Protein AF-A0A5R2MW92-F1 (afdb_monomer_lite)

Secondary structure (DSSP, 8-state):
-HHHHHHHHHHHHHHHHHHH----PPPPHHHHT------S-SSHHHHHHHHHHHHHHHHHHHH--GGGGGSTHHHHHHHTGGGG-S------TTTT-

pLDDT: mean 88.63, std 8.55, range [60.12, 97.12]

Foldseek 3Di:
DVVVVVVVVVVVVVVVVVVPDDPPDDDDPVNQQWDFDDFPDDDPVSVLVGLLVRVLVNVCSVPVDNCVCVDPVSVVCSVVSVVPDPDDDDDDPPPPD

Sequence (97 aa):
MSGFYRLAASLISLIALCLMSCAAIAATTAELYQAQTIVTGTGEPNRQIGFKDCLDKVLVKVSGDQRLTQKPEMLALRGKAADFVQSFRYHDRLEGI

Structure (mmCIF, N/CA/C/O backbone):
data_AF-A0A5R2MW92-F1
#
_entry.id   AF-A0A5R2MW92-F1
#
loop_
_atom_site.group_PDB
_atom_site.id
_atom_site.type_symbol
_atom_site.label_atom_id
_atom_site.label_alt_id
_atom_site.label_comp_id
_atom_site.label_asym_id
_atom_site.label_entity_id
_atom_site.label_seq_id
_atom_site.pdbx_PDB_ins_code
_atom_site.Cartn_x
_atom_site.Cartn_y
_atom_site.Cartn_z
_atom_site.occupancy
_atom_site.B_iso_or_equiv
_atom_site.auth_seq_id
_atom_site.auth_comp_id
_atom_site.auth_asym_id
_atom_site.auth_atom_id
_atom_site.pdbx_PDB_model_num
ATOM 1 N N . MET A 1 1 ? 42.606 3.867 -46.294 1.00 60.12 1 MET A N 1
ATOM 2 C CA . MET A 1 1 ? 42.795 4.257 -44.874 1.00 60.12 1 MET A CA 1
ATOM 3 C C . MET A 1 1 ? 41.520 4.818 -44.230 1.00 60.12 1 MET A C 1
ATOM 5 O O . MET A 1 1 ? 41.280 4.514 -43.075 1.00 60.12 1 MET A O 1
ATOM 9 N N . SER A 1 2 ? 40.650 5.541 -44.948 1.00 65.12 2 SER A N 1
ATOM 10 C CA . SER A 1 2 ? 39.395 6.130 -44.424 1.00 65.12 2 SER A CA 1
ATOM 11 C C . SER A 1 2 ? 38.354 5.140 -43.860 1.00 65.12 2 SER A C 1
ATOM 13 O O . SER A 1 2 ? 37.639 5.489 -42.926 1.00 65.12 2 SER A O 1
ATOM 15 N N . GLY A 1 3 ? 38.265 3.911 -44.384 1.00 71.81 3 GLY A N 1
ATOM 16 C CA . GLY A 1 3 ? 37.312 2.893 -43.904 1.00 71.81 3 GLY A CA 1
ATOM 17 C C . GLY A 1 3 ? 37.615 2.373 -42.494 1.00 71.81 3 GLY A C 1
ATOM 18 O O . GLY A 1 3 ? 36.707 2.251 -41.678 1.00 71.81 3 GLY A O 1
ATOM 19 N N . PHE A 1 4 ? 38.895 2.161 -42.174 1.00 77.88 4 PHE A N 1
ATOM 20 C CA . PHE A 1 4 ? 39.325 1.707 -40.847 1.00 77.88 4 PHE A CA 1
ATOM 21 C C . PHE A 1 4 ? 39.019 2.739 -39.754 1.00 77.88 4 PHE A C 1
ATOM 23 O O . PHE A 1 4 ? 38.544 2.367 -38.686 1.00 77.88 4 PHE A O 1
ATOM 30 N N . TYR A 1 5 ? 39.196 4.035 -40.036 1.00 81.88 5 TYR A N 1
ATOM 31 C CA . TYR A 1 5 ? 38.863 5.100 -39.082 1.00 81.8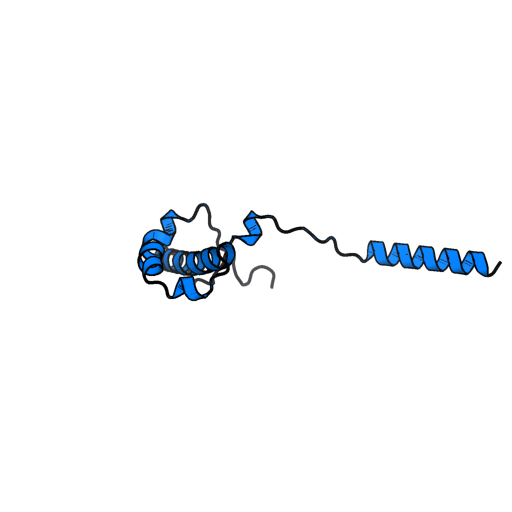8 5 TYR A CA 1
ATOM 32 C C . TYR A 1 5 ? 37.358 5.205 -38.806 1.00 81.88 5 TYR A C 1
ATOM 34 O O . TYR A 1 5 ? 36.964 5.471 -37.675 1.00 81.88 5 TYR A O 1
ATOM 42 N N . ARG A 1 6 ? 36.504 4.946 -39.806 1.00 82.69 6 ARG A N 1
ATOM 43 C CA . ARG A 1 6 ? 35.039 4.931 -39.629 1.00 82.69 6 ARG A CA 1
ATOM 44 C C . ARG A 1 6 ? 34.572 3.750 -38.780 1.00 82.69 6 ARG A C 1
ATOM 46 O O . ARG A 1 6 ? 33.689 3.916 -37.940 1.00 82.69 6 ARG A O 1
ATOM 53 N N . LEU A 1 7 ? 35.183 2.580 -38.974 1.00 85.19 7 LEU A N 1
ATOM 54 C CA . LEU A 1 7 ? 34.910 1.391 -38.164 1.00 85.19 7 LEU A CA 1
ATOM 55 C C . LEU A 1 7 ? 35.383 1.584 -36.720 1.00 85.19 7 LEU A C 1
ATOM 57 O O . LEU A 1 7 ? 34.621 1.318 -35.797 1.00 85.19 7 LEU A O 1
ATOM 61 N N . ALA A 1 8 ? 36.589 2.124 -36.526 1.00 86.44 8 ALA A N 1
ATOM 62 C CA . ALA A 1 8 ? 37.113 2.438 -35.200 1.00 86.44 8 ALA A CA 1
ATOM 63 C C . ALA A 1 8 ? 36.238 3.470 -34.470 1.00 86.44 8 ALA A C 1
ATOM 65 O O . ALA A 1 8 ? 35.874 3.251 -33.320 1.00 86.44 8 ALA A O 1
ATOM 66 N N . ALA A 1 9 ? 35.829 4.550 -35.146 1.00 88.38 9 ALA A N 1
ATOM 67 C CA . ALA A 1 9 ? 34.938 5.553 -34.565 1.00 88.38 9 ALA A CA 1
ATOM 68 C C . ALA A 1 9 ? 33.574 4.959 -34.174 1.00 88.38 9 ALA A C 1
ATOM 70 O O . ALA A 1 9 ? 33.090 5.214 -33.075 1.00 88.38 9 ALA A O 1
ATOM 71 N N . SER A 1 10 ? 32.992 4.111 -35.027 1.00 88.44 10 SER A N 1
ATOM 72 C CA . SER A 1 10 ? 31.717 3.441 -34.732 1.00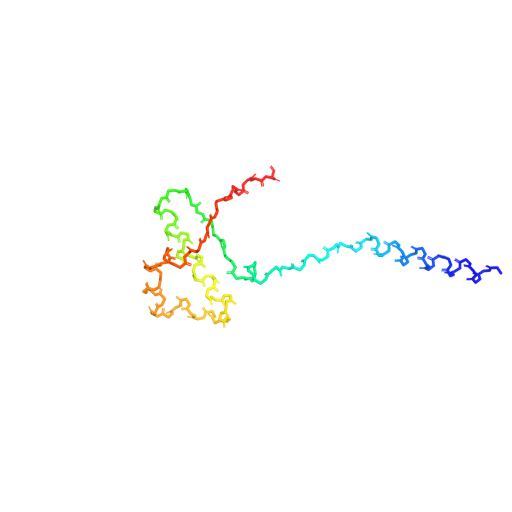 88.44 10 SER A CA 1
ATOM 73 C C . SER A 1 10 ? 31.831 2.499 -33.532 1.00 88.44 10 SER A C 1
ATOM 75 O O . SER A 1 10 ? 30.938 2.464 -32.690 1.00 88.44 10 SER A O 1
ATOM 77 N N . LEU A 1 11 ? 32.948 1.771 -33.418 1.00 92.56 11 LEU A N 1
ATOM 78 C CA . LEU A 1 11 ? 33.214 0.880 -32.290 1.00 92.56 11 LEU A CA 1
ATOM 79 C C . LEU A 1 11 ? 33.359 1.667 -30.980 1.00 92.56 11 LEU A C 1
ATOM 81 O O . LEU A 1 11 ? 32.783 1.287 -29.966 1.00 92.56 11 LEU A O 1
ATOM 85 N N . ILE A 1 12 ? 34.081 2.791 -31.012 1.00 92.62 12 ILE A N 1
ATOM 86 C CA . ILE A 1 12 ? 34.258 3.677 -29.855 1.00 92.62 12 ILE A CA 1
ATOM 87 C C . ILE A 1 12 ? 32.912 4.269 -29.421 1.00 92.62 12 ILE A C 1
ATOM 89 O O . ILE A 1 12 ? 32.604 4.262 -28.231 1.00 92.62 12 ILE A O 1
ATOM 93 N N . SER A 1 13 ? 32.080 4.724 -30.363 1.00 88.38 13 SER A N 1
ATOM 94 C CA . SER A 1 13 ? 30.733 5.218 -30.058 1.00 88.38 13 SER A CA 1
ATOM 95 C C . SER A 1 13 ? 29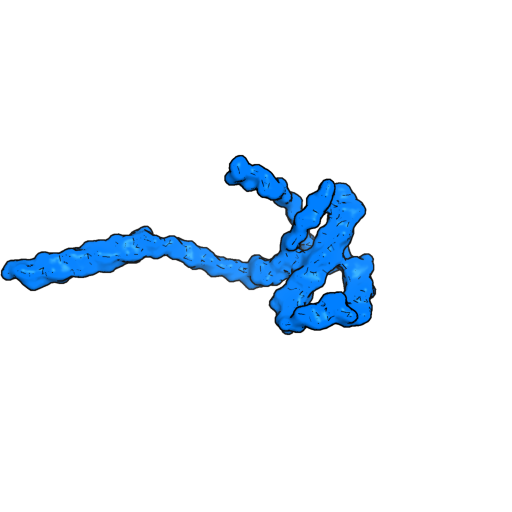.830 4.134 -29.465 1.00 88.38 13 SER A C 1
ATOM 97 O O . SER A 1 13 ? 29.085 4.417 -28.530 1.00 88.38 13 SER A O 1
ATOM 99 N N . LEU A 1 14 ? 29.913 2.895 -29.959 1.00 88.81 14 LEU A N 1
ATOM 100 C CA . LEU A 1 14 ? 29.142 1.776 -29.415 1.00 88.81 14 LEU A CA 1
ATOM 101 C C . LEU A 1 14 ? 29.580 1.435 -27.983 1.00 88.81 14 LEU A C 1
ATOM 103 O O . LEU A 1 14 ? 28.739 1.254 -27.109 1.00 88.81 14 LEU A O 1
ATOM 107 N N . ILE A 1 15 ? 30.890 1.414 -27.723 1.00 89.81 15 ILE A N 1
ATOM 108 C CA . ILE A 1 15 ? 31.447 1.172 -26.386 1.00 89.81 15 ILE A CA 1
ATOM 109 C C . ILE A 1 15 ? 31.040 2.290 -25.416 1.00 89.81 15 ILE A C 1
ATOM 111 O O . ILE A 1 15 ? 30.619 2.003 -24.297 1.00 89.81 15 ILE A O 1
ATOM 115 N N . ALA A 1 16 ? 31.105 3.554 -25.846 1.00 88.12 16 ALA A N 1
ATOM 116 C CA . ALA A 1 16 ? 30.663 4.691 -25.042 1.00 88.12 16 ALA A CA 1
ATOM 117 C C . ALA A 1 16 ? 29.166 4.603 -24.695 1.00 88.12 16 ALA A C 1
ATOM 119 O O . ALA A 1 16 ? 28.785 4.859 -23.554 1.00 88.12 16 ALA A O 1
ATOM 120 N N . LEU A 1 17 ? 28.327 4.171 -25.644 1.00 86.56 17 LEU A N 1
ATOM 121 C CA . LEU A 1 17 ? 26.899 3.960 -25.408 1.00 86.56 17 LEU A CA 1
ATOM 122 C C . LEU A 1 17 ? 26.647 2.831 -24.395 1.00 86.56 17 LEU A C 1
ATOM 124 O O . LEU A 1 17 ? 25.834 3.002 -23.491 1.00 86.56 17 LEU A O 1
ATOM 128 N N . CYS A 1 18 ? 27.380 1.717 -24.492 1.00 82.62 18 CYS A N 1
ATOM 129 C CA . CYS A 1 18 ? 27.289 0.613 -23.533 1.00 82.62 18 CYS A CA 1
ATOM 130 C C . CYS A 1 18 ? 27.745 1.006 -22.116 1.00 82.62 18 CYS A C 1
ATOM 132 O O . CYS A 1 18 ? 27.182 0.522 -21.135 1.00 82.62 18 CYS A O 1
ATOM 134 N N . LEU A 1 19 ? 28.732 1.896 -21.990 1.00 81.88 19 LEU A N 1
ATOM 135 C CA . LEU A 1 19 ? 29.194 2.413 -20.695 1.00 81.88 19 LEU A CA 1
ATOM 136 C C . LEU A 1 19 ? 28.214 3.420 -20.074 1.00 81.88 19 LEU A C 1
ATOM 138 O O . LEU A 1 19 ? 28.170 3.553 -18.855 1.00 81.88 19 LEU A O 1
ATOM 142 N N . MET A 1 20 ? 27.421 4.114 -20.896 1.00 78.50 20 MET A N 1
ATOM 143 C CA . MET A 1 20 ? 26.378 5.042 -20.444 1.00 78.50 20 MET A CA 1
ATOM 144 C C . MET A 1 20 ? 25.044 4.362 -20.112 1.00 78.50 20 MET A C 1
ATOM 146 O O . MET A 1 20 ? 24.167 5.008 -19.535 1.00 78.50 20 MET A O 1
ATOM 150 N N . SER A 1 21 ? 24.855 3.085 -20.458 1.00 72.50 21 SER A N 1
ATOM 151 C CA . SER A 1 21 ? 23.662 2.343 -20.044 1.00 72.50 21 SER A CA 1
ATOM 152 C C . SER A 1 21 ? 23.643 2.195 -18.523 1.00 72.50 21 SER A C 1
ATOM 154 O O . SER A 1 21 ? 24.416 1.434 -17.945 1.00 72.50 21 SER A O 1
ATOM 156 N N . CYS A 1 22 ? 22.735 2.922 -17.873 1.00 68.56 22 CYS A N 1
ATOM 157 C CA . CYS A 1 22 ? 22.434 2.728 -16.462 1.00 68.56 22 CYS A CA 1
ATOM 158 C C . CYS A 1 22 ? 21.968 1.280 -16.253 1.00 68.56 22 CYS A C 1
ATOM 160 O O . CYS A 1 22 ? 21.130 0.784 -17.012 1.00 68.56 22 CYS A O 1
ATOM 162 N N . ALA A 1 23 ? 22.517 0.594 -15.249 1.00 72.19 23 ALA A N 1
ATOM 163 C CA . ALA A 1 23 ? 22.093 -0.757 -14.913 1.00 72.19 23 ALA A CA 1
ATOM 164 C C . ALA A 1 23 ? 20.598 -0.741 -14.561 1.00 72.19 23 ALA A C 1
ATOM 166 O O . ALA A 1 23 ? 20.190 -0.162 -13.554 1.00 72.19 23 ALA A O 1
ATOM 167 N N . ALA A 1 24 ? 19.773 -1.368 -15.399 1.00 69.50 24 ALA A N 1
ATOM 168 C CA . ALA A 1 24 ? 18.372 -1.586 -15.083 1.00 69.50 24 ALA A CA 1
ATOM 169 C C . ALA A 1 24 ? 18.297 -2.676 -14.009 1.00 69.50 24 ALA A C 1
ATOM 171 O O . ALA A 1 24 ? 18.428 -3.865 -14.302 1.00 69.50 24 ALA A O 1
ATOM 172 N N . ILE A 1 25 ? 18.137 -2.268 -12.752 1.00 73.62 25 ILE A N 1
ATOM 173 C CA . ILE A 1 25 ? 17.886 -3.202 -11.655 1.00 73.62 25 ILE A CA 1
ATOM 174 C C . ILE A 1 25 ? 16.435 -3.662 -11.795 1.00 73.62 25 ILE A C 1
ATOM 176 O O . ILE A 1 25 ? 15.509 -2.852 -11.747 1.00 73.62 25 ILE A O 1
ATOM 180 N N . ALA A 1 26 ? 16.237 -4.960 -12.018 1.00 74.62 26 ALA A N 1
ATOM 181 C CA . ALA A 1 26 ? 14.903 -5.537 -12.039 1.00 74.62 26 ALA A CA 1
ATOM 182 C C . ALA A 1 26 ? 14.312 -5.481 -10.626 1.00 74.62 26 ALA A C 1
ATOM 184 O O . ALA A 1 26 ? 14.933 -5.964 -9.679 1.00 74.62 26 ALA A O 1
ATOM 185 N N . ALA A 1 27 ? 13.113 -4.911 -10.500 1.00 75.94 27 ALA A N 1
ATOM 186 C CA . ALA A 1 27 ? 12.383 -4.950 -9.244 1.00 75.94 27 ALA A CA 1
ATOM 187 C C . ALA A 1 27 ? 12.036 -6.400 -8.893 1.00 75.94 27 ALA A C 1
ATOM 189 O O . ALA A 1 27 ? 11.635 -7.186 -9.761 1.00 75.94 27 ALA A O 1
ATOM 190 N N . THR A 1 28 ? 12.171 -6.762 -7.621 1.00 80.88 28 THR A N 1
ATOM 191 C CA . THR A 1 28 ? 11.736 -8.085 -7.162 1.00 80.88 28 THR A CA 1
ATOM 192 C C . THR A 1 28 ? 10.208 -8.182 -7.178 1.00 80.88 28 THR A C 1
ATOM 194 O O . THR A 1 28 ? 9.496 -7.184 -7.069 1.00 80.88 28 THR A O 1
ATOM 197 N N . THR A 1 29 ? 9.657 -9.395 -7.276 1.00 76.12 29 THR A N 1
ATOM 198 C CA . THR A 1 29 ? 8.198 -9.595 -7.175 1.00 76.12 29 THR A CA 1
ATOM 199 C C . THR A 1 29 ? 7.637 -9.054 -5.857 1.00 76.12 29 THR A C 1
ATOM 201 O O . THR A 1 29 ? 6.537 -8.512 -5.839 1.00 76.12 29 THR A O 1
ATOM 204 N N . ALA A 1 30 ? 8.408 -9.125 -4.769 1.00 75.62 30 ALA A N 1
ATOM 205 C CA . ALA A 1 30 ? 8.043 -8.540 -3.482 1.00 75.62 30 ALA A CA 1
ATOM 206 C C . ALA A 1 30 ? 7.937 -7.005 -3.545 1.00 75.62 30 ALA A C 1
ATOM 208 O O . ALA A 1 30 ? 6.984 -6.431 -3.017 1.00 75.62 30 ALA A O 1
ATOM 209 N N . GLU A 1 31 ? 8.857 -6.337 -4.244 1.00 79.19 31 GLU A N 1
ATOM 210 C CA . GLU A 1 31 ? 8.812 -4.882 -4.446 1.00 79.19 31 GLU A CA 1
ATOM 211 C C . GLU A 1 31 ? 7.607 -4.436 -5.282 1.00 79.19 31 GLU A C 1
ATOM 213 O O . GLU A 1 31 ? 7.072 -3.347 -5.066 1.00 79.19 31 GLU A O 1
ATOM 218 N N . LEU A 1 32 ? 7.127 -5.278 -6.202 1.00 81.25 32 LEU A N 1
ATOM 219 C CA . LEU A 1 32 ? 5.929 -4.974 -6.990 1.00 81.25 32 LEU A CA 1
ATOM 220 C C . LEU A 1 32 ? 4.658 -4.937 -6.124 1.00 81.25 32 LEU A C 1
ATOM 222 O O . LEU A 1 32 ? 3.748 -4.152 -6.407 1.00 81.25 32 LEU A O 1
ATOM 226 N N . TYR A 1 33 ? 4.613 -5.716 -5.038 1.00 83.69 33 TYR A N 1
ATOM 227 C CA . TYR A 1 33 ? 3.432 -5.875 -4.180 1.00 83.69 33 TYR A CA 1
ATOM 228 C C . TYR A 1 33 ? 3.590 -5.285 -2.771 1.00 83.69 33 TYR A C 1
ATOM 230 O O . TYR A 1 33 ? 2.838 -5.635 -1.865 1.00 83.69 33 TYR A O 1
ATOM 238 N N . GLN A 1 34 ? 4.513 -4.339 -2.587 1.00 91.19 34 GLN A N 1
ATOM 239 C CA . GLN A 1 34 ? 4.595 -3.519 -1.374 1.00 91.19 34 GLN A CA 1
ATOM 240 C C . GLN A 1 34 ? 3.889 -2.166 -1.557 1.00 91.19 34 GLN A C 1
ATOM 242 O O . GLN A 1 34 ? 3.720 -1.670 -2.676 1.00 91.19 34 GLN A O 1
ATOM 247 N N . ALA A 1 35 ? 3.489 -1.521 -0.462 1.00 94.50 35 ALA A N 1
ATOM 248 C CA . ALA A 1 35 ? 2.941 -0.167 -0.484 1.00 94.50 35 ALA A CA 1
ATOM 249 C C . ALA A 1 35 ? 3.513 0.684 0.651 1.00 94.50 35 ALA A C 1
ATOM 251 O O . ALA A 1 35 ? 3.895 0.170 1.699 1.00 94.50 35 ALA A O 1
ATOM 252 N N . GLN A 1 36 ? 3.531 1.997 0.430 1.00 94.81 36 GLN A N 1
ATOM 253 C CA . GLN A 1 36 ? 3.903 2.986 1.433 1.00 94.81 36 GLN A CA 1
ATOM 254 C C . GLN A 1 36 ? 2.857 4.098 1.497 1.00 94.81 36 GLN A C 1
ATOM 256 O O . GLN A 1 36 ? 2.150 4.396 0.522 1.00 94.81 36 GLN A O 1
ATOM 261 N N . THR A 1 37 ? 2.762 4.725 2.660 1.00 96.06 37 THR A N 1
ATOM 262 C CA . THR A 1 37 ? 1.905 5.881 2.891 1.00 96.06 37 THR A CA 1
ATOM 263 C C . THR A 1 37 ? 2.572 6.818 3.885 1.00 96.06 37 THR A C 1
ATOM 265 O O . THR A 1 37 ? 3.422 6.395 4.668 1.00 96.06 37 THR A O 1
ATOM 268 N N . ILE A 1 38 ? 2.211 8.095 3.824 1.00 95.19 38 ILE A N 1
ATOM 269 C CA . ILE A 1 38 ? 2.710 9.090 4.769 1.00 95.19 38 ILE A CA 1
ATOM 270 C C . ILE A 1 38 ? 1.857 8.993 6.030 1.00 95.19 38 ILE A C 1
ATOM 272 O O . ILE A 1 38 ? 0.632 9.028 5.955 1.00 95.19 38 ILE A O 1
ATOM 276 N N . VAL A 1 39 ? 2.516 8.893 7.179 1.00 94.62 39 VAL A N 1
ATOM 277 C CA . VAL A 1 39 ? 1.879 8.922 8.497 1.00 94.62 39 VAL A CA 1
ATOM 278 C C . VAL A 1 39 ? 2.351 10.157 9.258 1.00 94.62 39 VAL A C 1
ATOM 280 O O . VAL A 1 39 ? 3.497 10.576 9.124 1.00 94.62 39 VAL A O 1
ATOM 283 N N . THR A 1 40 ? 1.477 10.746 10.072 1.00 92.75 40 THR A N 1
ATOM 284 C CA . THR A 1 40 ? 1.782 11.940 10.885 1.00 92.75 40 THR A CA 1
ATOM 285 C C . THR A 1 40 ? 2.563 11.619 12.168 1.00 92.75 40 THR A C 1
ATOM 287 O O . THR A 1 40 ? 2.838 12.509 12.966 1.00 92.75 40 THR A O 1
ATOM 290 N N . GLY A 1 41 ? 2.938 10.353 12.380 1.00 92.19 41 GLY A N 1
ATOM 291 C CA . GLY A 1 41 ? 3.795 9.904 13.476 1.00 92.19 41 GLY A CA 1
ATOM 292 C C . GLY A 1 41 ? 3.949 8.380 13.508 1.00 92.19 41 GLY A C 1
ATOM 293 O O . GLY A 1 41 ? 3.305 7.669 12.741 1.00 92.19 41 GLY A O 1
ATOM 294 N N . THR A 1 42 ? 4.775 7.869 14.425 1.00 92.62 42 THR A N 1
ATOM 295 C CA . THR A 1 42 ? 5.142 6.437 14.508 1.00 92.62 42 THR A CA 1
ATOM 296 C C . THR A 1 42 ? 4.388 5.643 15.585 1.00 92.62 42 THR A C 1
ATOM 298 O O . THR A 1 42 ? 4.587 4.428 15.715 1.00 92.62 42 THR A O 1
ATOM 301 N N . GLY A 1 43 ? 3.518 6.310 16.350 1.00 94.62 43 GLY A N 1
ATOM 302 C CA . GLY A 1 43 ? 2.675 5.691 17.376 1.00 94.62 43 GLY A CA 1
ATOM 303 C C . GLY A 1 43 ? 1.642 4.714 16.806 1.00 94.62 43 GLY A C 1
ATOM 304 O O . GLY A 1 43 ? 1.289 4.780 15.629 1.00 94.62 43 GLY A O 1
ATOM 305 N N . GLU A 1 44 ? 1.133 3.823 17.662 1.00 94.75 44 GLU A N 1
ATOM 306 C CA . GLU A 1 44 ? 0.182 2.764 17.285 1.00 94.75 44 GLU A CA 1
ATOM 307 C C . GLU A 1 44 ? -1.054 3.275 16.514 1.00 94.75 44 GLU A C 1
ATOM 309 O O . GLU A 1 44 ? -1.366 2.692 15.477 1.00 94.75 44 GLU A O 1
ATOM 314 N N . PRO A 1 45 ? -1.713 4.390 16.896 1.00 94.44 45 PRO A N 1
ATOM 315 C CA . PRO A 1 45 ? -2.874 4.877 16.147 1.00 94.44 45 PRO A CA 1
ATOM 316 C C . PRO A 1 45 ? -2.531 5.263 14.701 1.00 94.44 45 PRO A C 1
ATOM 318 O O . PRO A 1 45 ? -3.237 4.893 13.764 1.00 94.44 45 PRO A O 1
ATOM 321 N N . ASN A 1 46 ? -1.403 5.953 14.509 1.00 95.38 46 ASN A N 1
ATOM 322 C CA . ASN A 1 46 ? -0.938 6.378 13.187 1.00 95.38 46 ASN A CA 1
ATOM 323 C C . ASN A 1 46 ? -0.483 5.181 12.345 1.00 95.38 46 ASN A C 1
ATOM 325 O O . ASN A 1 46 ? -0.745 5.127 11.145 1.00 95.38 46 ASN A O 1
ATOM 329 N N . ARG A 1 47 ? 0.140 4.186 12.987 1.00 95.25 47 ARG A N 1
ATOM 330 C CA . ARG A 1 47 ? 0.516 2.919 12.357 1.00 95.25 47 ARG A CA 1
ATOM 331 C C . ARG A 1 47 ? -0.701 2.168 11.822 1.00 95.25 47 ARG A C 1
ATOM 333 O O . ARG A 1 47 ? -0.684 1.747 10.670 1.00 95.25 47 ARG A O 1
ATOM 340 N N . GLN A 1 48 ? -1.767 2.036 12.614 1.00 95.81 48 GLN A N 1
ATOM 341 C CA . GLN A 1 48 ? -2.984 1.340 12.181 1.00 95.81 48 GLN A CA 1
ATOM 342 C C . GLN A 1 48 ? -3.674 2.032 11.003 1.00 95.81 48 GLN A C 1
ATOM 344 O O . GLN A 1 48 ? -4.184 1.353 10.113 1.00 95.81 48 GLN A O 1
ATOM 349 N N . ILE A 1 49 ? -3.678 3.368 10.974 1.00 95.69 49 ILE A N 1
ATOM 350 C CA . ILE A 1 49 ? -4.152 4.133 9.812 1.00 95.69 49 ILE A CA 1
ATOM 351 C C . ILE A 1 49 ? -3.277 3.811 8.596 1.00 95.69 49 ILE A C 1
ATOM 353 O O . ILE A 1 49 ? -3.795 3.436 7.547 1.00 95.69 49 ILE A O 1
ATOM 357 N N . GLY A 1 50 ? -1.952 3.842 8.769 1.00 96.69 50 GLY A N 1
ATOM 358 C CA . GLY A 1 50 ? -1.009 3.513 7.706 1.00 96.69 50 GLY A CA 1
ATOM 359 C C . GLY A 1 50 ? -1.204 2.109 7.124 1.00 96.69 50 GLY A C 1
ATOM 360 O O . GLY A 1 50 ? -1.166 1.931 5.908 1.00 96.69 50 GLY A O 1
ATOM 361 N N . PHE A 1 51 ? -1.475 1.110 7.968 1.00 97.12 51 PHE A N 1
ATOM 362 C CA . PHE A 1 51 ? -1.757 -0.256 7.520 1.00 97.12 51 PHE A CA 1
ATOM 363 C C . PHE A 1 51 ? -3.039 -0.360 6.698 1.00 97.12 51 PHE A C 1
ATOM 365 O O . PHE A 1 51 ? -3.045 -1.055 5.685 1.00 97.12 51 PHE A O 1
ATOM 372 N N . LYS A 1 52 ? -4.104 0.351 7.084 1.00 96.38 52 LYS A N 1
ATOM 373 C CA . LYS A 1 52 ? -5.364 0.381 6.322 1.00 96.38 52 LYS A CA 1
ATOM 374 C C . LYS A 1 52 ? -5.149 0.951 4.922 1.00 96.38 52 LYS A C 1
ATOM 376 O O . LYS A 1 52 ? -5.544 0.324 3.942 1.00 96.38 52 LYS A O 1
ATOM 381 N N . ASP A 1 53 ? -4.453 2.080 4.830 1.00 96.25 53 ASP A N 1
ATOM 382 C CA . ASP A 1 53 ? -4.149 2.727 3.552 1.00 96.25 53 ASP A CA 1
ATOM 383 C C . ASP A 1 53 ? -3.251 1.855 2.662 1.00 96.25 53 ASP A C 1
ATOM 385 O O . ASP A 1 53 ? -3.431 1.782 1.443 1.00 96.25 53 ASP A O 1
ATOM 389 N N . CYS A 1 54 ? -2.253 1.196 3.257 1.00 96.44 54 CYS A N 1
ATOM 390 C CA . CYS A 1 54 ? -1.354 0.311 2.524 1.00 96.44 54 CYS A CA 1
ATOM 391 C C . CYS A 1 54 ? -2.058 -0.962 2.044 1.00 96.44 54 CYS A C 1
ATOM 393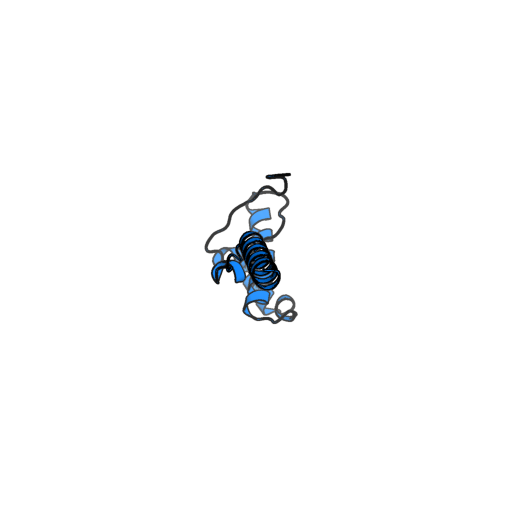 O O . CYS A 1 54 ? -1.779 -1.401 0.929 1.00 96.44 54 CYS A O 1
ATOM 395 N N . LEU A 1 55 ? -2.984 -1.525 2.825 1.00 95.94 55 LEU A N 1
ATOM 396 C CA . LEU A 1 55 ? -3.754 -2.703 2.427 1.00 95.94 55 LEU A CA 1
ATOM 397 C C . LEU A 1 55 ? -4.557 -2.439 1.147 1.00 95.94 55 LEU A C 1
ATOM 399 O O . LEU A 1 55 ? -4.482 -3.227 0.205 1.00 95.94 55 LEU A O 1
ATOM 403 N N . ASP A 1 56 ? -5.252 -1.301 1.076 1.00 95.44 56 ASP A N 1
ATOM 404 C CA . ASP A 1 56 ? -5.997 -0.888 -0.119 1.00 95.44 56 ASP A CA 1
ATOM 405 C C . ASP A 1 56 ? -5.084 -0.829 -1.352 1.00 95.44 56 ASP A C 1
ATOM 407 O O . ASP A 1 56 ? -5.395 -1.391 -2.405 1.00 95.44 56 ASP A O 1
ATOM 411 N N . LYS A 1 57 ? -3.913 -0.196 -1.211 1.00 95.38 57 LYS A N 1
ATOM 412 C CA . LYS A 1 57 ? -2.930 -0.059 -2.294 1.00 95.38 57 LYS A CA 1
ATOM 413 C C . LYS A 1 57 ? -2.389 -1.411 -2.757 1.00 95.38 57 LYS A C 1
ATOM 415 O O . LYS A 1 57 ? -2.295 -1.637 -3.961 1.00 95.38 57 LYS A O 1
ATOM 420 N N . VAL A 1 58 ? -2.024 -2.300 -1.830 1.00 94.88 58 VAL A N 1
ATOM 421 C CA . VAL A 1 58 ? -1.491 -3.631 -2.168 1.00 94.88 58 VAL A CA 1
ATOM 422 C C . VAL A 1 58 ? -2.544 -4.458 -2.893 1.00 94.88 58 VAL A C 1
ATOM 424 O O . VAL A 1 58 ? -2.250 -5.032 -3.938 1.00 94.88 58 VAL A O 1
ATOM 427 N N . LEU A 1 59 ? -3.784 -4.480 -2.404 1.00 94.38 59 LEU A N 1
ATOM 428 C CA . LEU A 1 59 ? -4.826 -5.289 -3.030 1.00 94.38 59 LEU A CA 1
ATOM 429 C C . LEU A 1 59 ? -5.224 -4.768 -4.414 1.00 94.38 59 LEU A C 1
ATOM 431 O O . LEU A 1 59 ? -5.472 -5.574 -5.310 1.00 94.38 59 LEU A O 1
ATOM 435 N N . VAL A 1 60 ? -5.213 -3.450 -4.641 1.00 94.38 60 VAL A N 1
ATOM 436 C CA . VAL A 1 60 ? -5.382 -2.889 -5.993 1.00 94.38 60 VAL A CA 1
ATOM 437 C C . VAL A 1 60 ? -4.214 -3.284 -6.902 1.00 94.38 60 VAL A C 1
ATOM 439 O O . VAL A 1 60 ? -4.453 -3.675 -8.040 1.00 94.38 60 VAL A O 1
ATOM 442 N N . LYS A 1 61 ? -2.963 -3.249 -6.419 1.00 92.44 61 LYS A N 1
ATOM 443 C CA . LYS A 1 61 ? -1.787 -3.677 -7.203 1.00 92.44 61 LYS A CA 1
ATOM 444 C C . LYS A 1 61 ? -1.834 -5.156 -7.590 1.00 92.44 61 LYS A C 1
ATOM 446 O O . LYS A 1 61 ? -1.481 -5.495 -8.713 1.00 92.44 61 LYS A O 1
ATOM 451 N N . VAL A 1 62 ? -2.254 -6.025 -6.671 1.00 91.75 62 VAL A N 1
ATOM 452 C CA . VAL A 1 62 ? -2.328 -7.477 -6.906 1.00 91.75 62 VAL A CA 1
ATOM 453 C C . VAL A 1 62 ? -3.506 -7.837 -7.815 1.00 91.75 62 VAL A C 1
ATOM 455 O O . VAL A 1 62 ? -3.357 -8.673 -8.699 1.00 91.75 62 VAL A O 1
ATOM 458 N N . SER A 1 63 ? -4.675 -7.219 -7.614 1.00 91.88 63 SER A N 1
ATOM 459 C CA . SER A 1 63 ? -5.896 -7.562 -8.362 1.00 91.88 63 SER A CA 1
ATOM 460 C C . SER A 1 63 ? -6.057 -6.820 -9.690 1.00 91.88 63 SER A C 1
ATOM 462 O O . SER A 1 63 ? -6.749 -7.309 -10.579 1.00 91.88 63 SER A O 1
ATOM 464 N N . GLY A 1 64 ? -5.492 -5.617 -9.814 1.00 93.31 64 GLY A N 1
ATOM 465 C CA . GLY A 1 64 ? -5.768 -4.693 -10.916 1.00 93.31 64 GLY A CA 1
ATOM 466 C C . GLY A 1 64 ? -7.153 -4.027 -10.865 1.00 93.31 64 GLY A C 1
ATOM 467 O O . GLY A 1 64 ? -7.463 -3.215 -11.736 1.00 93.31 64 GLY A O 1
ATOM 468 N N . ASP A 1 65 ? -7.993 -4.321 -9.865 1.00 94.62 65 ASP A N 1
ATOM 469 C CA . ASP A 1 65 ? -9.354 -3.781 -9.751 1.00 94.62 65 ASP A CA 1
ATOM 470 C C . ASP A 1 65 ? -9.387 -2.537 -8.850 1.00 94.62 65 ASP A C 1
ATOM 472 O O . ASP A 1 65 ? -9.403 -2.624 -7.622 1.00 94.62 65 ASP A O 1
ATOM 476 N N . GLN A 1 66 ? -9.464 -1.348 -9.453 1.00 93.06 66 GLN A N 1
ATOM 477 C CA . GLN A 1 66 ? -9.565 -0.085 -8.707 1.00 93.06 66 GLN A CA 1
ATOM 478 C C . GLN A 1 66 ? -10.864 0.039 -7.895 1.00 93.06 66 GLN A C 1
ATOM 480 O O . GLN A 1 66 ? -10.905 0.758 -6.893 1.00 93.06 66 GLN A O 1
ATOM 485 N N . ARG A 1 67 ? -11.930 -0.670 -8.294 1.00 94.88 67 ARG A N 1
ATOM 486 C CA . ARG A 1 67 ? -13.236 -0.625 -7.618 1.00 94.88 67 ARG A CA 1
ATOM 487 C C . ARG A 1 67 ? -13.216 -1.384 -6.300 1.00 94.88 67 ARG A C 1
ATOM 489 O O . ARG A 1 67 ? -14.122 -1.198 -5.493 1.00 94.88 67 ARG A O 1
ATOM 496 N N . LEU A 1 68 ? -12.190 -2.207 -6.066 1.00 93.56 68 LEU A N 1
ATOM 497 C CA . LEU A 1 68 ? -12.032 -2.997 -4.850 1.00 93.56 68 LEU A CA 1
ATOM 498 C C . LEU A 1 68 ? -12.162 -2.133 -3.592 1.00 93.56 68 LEU A C 1
ATOM 500 O O . LEU A 1 68 ? -12.863 -2.516 -2.666 1.00 93.56 68 LEU A O 1
ATOM 504 N N . THR A 1 69 ? -11.579 -0.933 -3.589 1.00 92.69 69 THR A N 1
ATOM 505 C CA . THR A 1 69 ? -11.599 -0.022 -2.430 1.00 92.69 69 THR A CA 1
ATOM 506 C C . THR A 1 69 ? -13.006 0.418 -2.006 1.00 92.69 69 THR A C 1
ATOM 508 O O . THR A 1 69 ? -13.206 0.753 -0.838 1.00 92.69 69 THR A O 1
ATOM 511 N N . GLN A 1 70 ? -13.980 0.377 -2.918 1.00 93.75 70 GLN A N 1
ATOM 512 C CA . GLN A 1 70 ? -15.377 0.753 -2.673 1.00 93.75 70 GLN A CA 1
ATOM 513 C C . GLN A 1 70 ? -16.255 -0.438 -2.270 1.00 93.75 70 GLN A C 1
ATOM 515 O O . GLN A 1 70 ? -17.413 -0.258 -1.898 1.00 93.75 70 GLN A O 1
ATOM 520 N N . LYS A 1 71 ? -15.728 -1.662 -2.361 1.00 94.12 71 LYS A N 1
ATOM 521 C CA . LYS A 1 71 ? -16.480 -2.868 -2.028 1.00 94.12 71 LYS A CA 1
ATOM 522 C C . LYS A 1 71 ? -16.683 -2.965 -0.510 1.00 94.12 71 LYS A C 1
ATOM 524 O O . LYS A 1 71 ? -15.739 -2.712 0.245 1.00 94.12 71 LYS A O 1
ATOM 529 N N . PRO A 1 72 ? -17.883 -3.336 -0.035 1.00 92.75 72 PRO A N 1
ATOM 530 C CA . PRO A 1 72 ? -18.168 -3.422 1.397 1.00 92.75 72 PRO A CA 1
ATOM 531 C C . PRO A 1 72 ? -17.263 -4.429 2.122 1.00 92.75 72 PRO A C 1
ATOM 533 O O . PRO A 1 72 ? -16.911 -4.214 3.280 1.00 92.75 72 PRO A O 1
ATOM 536 N N . GLU A 1 73 ? -16.804 -5.479 1.439 1.00 91.81 73 GLU A N 1
ATOM 537 C CA . GLU A 1 73 ? -15.880 -6.485 1.967 1.00 91.81 73 GLU A CA 1
ATOM 538 C C . GLU A 1 73 ? -14.552 -5.867 2.435 1.00 91.81 73 GLU A C 1
ATOM 540 O O . GLU A 1 73 ? -13.957 -6.328 3.413 1.00 91.81 73 GLU A O 1
ATOM 545 N N . MET A 1 74 ? -14.114 -4.767 1.808 1.00 94.50 74 MET A N 1
ATOM 546 C CA . MET A 1 74 ? -12.903 -4.057 2.221 1.00 94.50 74 MET A CA 1
ATOM 547 C C . MET A 1 74 ? -13.025 -3.419 3.604 1.00 94.50 74 MET A C 1
ATOM 549 O O . MET A 1 74 ? -12.013 -3.250 4.282 1.00 94.50 74 MET A O 1
ATOM 553 N N . LEU A 1 75 ? -14.233 -3.083 4.072 1.00 92.25 75 LEU A N 1
ATOM 554 C CA . LEU A 1 75 ? -14.421 -2.521 5.415 1.00 92.25 75 LEU A CA 1
ATOM 555 C C . LEU A 1 75 ? -13.982 -3.512 6.499 1.00 92.25 75 LEU A C 1
ATOM 557 O O . LEU A 1 75 ? -13.270 -3.133 7.429 1.00 92.25 75 LEU A O 1
ATOM 561 N N . ALA A 1 76 ? -14.347 -4.787 6.345 1.00 92.19 76 ALA A N 1
ATOM 562 C CA . ALA A 1 76 ? -13.958 -5.837 7.280 1.00 92.19 76 ALA A CA 1
ATOM 563 C C . ALA A 1 76 ? -12.442 -6.092 7.250 1.00 92.19 76 ALA A C 1
ATOM 565 O O . ALA A 1 76 ? -11.821 -6.256 8.301 1.00 92.19 76 ALA A O 1
ATOM 566 N N . LEU A 1 77 ? -11.837 -6.071 6.057 1.00 94.81 77 LEU A N 1
ATOM 567 C CA . LEU A 1 77 ? -10.398 -6.284 5.883 1.00 94.81 77 LEU A CA 1
ATOM 568 C C . LEU A 1 77 ? -9.565 -5.146 6.484 1.00 94.81 77 LEU A C 1
ATOM 570 O O . LEU A 1 77 ? -8.591 -5.411 7.185 1.00 94.81 77 LEU A O 1
ATOM 574 N N . ARG A 1 78 ? -9.983 -3.886 6.312 1.00 95.19 78 ARG A N 1
ATOM 575 C CA . ARG A 1 78 ? -9.321 -2.725 6.937 1.00 95.19 78 ARG A CA 1
ATOM 576 C C . ARG A 1 78 ? -9.334 -2.795 8.462 1.00 95.19 78 ARG A C 1
ATOM 578 O O . ARG A 1 78 ? -8.373 -2.378 9.105 1.00 95.19 78 ARG A O 1
ATOM 585 N N . GLY A 1 79 ? -10.394 -3.344 9.057 1.00 94.56 79 GLY A N 1
ATOM 586 C CA . GLY A 1 79 ? -10.460 -3.579 10.503 1.00 94.56 79 GLY A CA 1
ATOM 587 C C . GLY A 1 79 ? -9.365 -4.518 11.022 1.00 94.56 79 GLY A C 1
ATOM 588 O O . GLY A 1 79 ? -8.980 -4.412 12.180 1.00 94.56 79 GLY A O 1
ATOM 589 N N . LYS A 1 80 ? -8.832 -5.382 10.152 1.00 95.38 80 LYS A N 1
ATOM 590 C CA . LYS A 1 80 ? -7.807 -6.390 10.454 1.00 95.38 80 LYS A CA 1
ATOM 591 C C . LYS A 1 80 ? -6.505 -6.149 9.691 1.00 95.38 80 LYS A C 1
ATOM 593 O O . LYS A 1 80 ? -5.712 -7.064 9.513 1.00 95.38 80 LYS A O 1
ATOM 598 N N . ALA A 1 81 ? -6.274 -4.924 9.213 1.00 96.12 81 ALA A N 1
ATOM 599 C CA . ALA A 1 81 ? -5.153 -4.632 8.322 1.00 96.12 81 ALA A CA 1
ATOM 600 C C . ALA A 1 81 ? -3.791 -5.026 8.916 1.00 96.12 81 ALA A C 1
ATOM 602 O O . ALA A 1 81 ? -2.936 -5.516 8.187 1.00 96.12 81 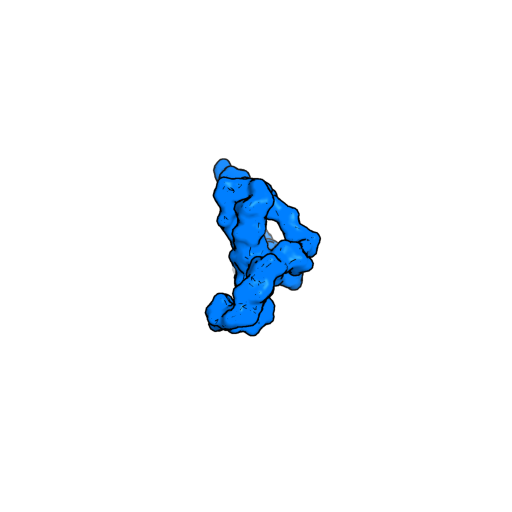ALA A O 1
ATOM 603 N N . ALA A 1 82 ? -3.617 -4.863 10.232 1.00 95.00 82 ALA A N 1
ATOM 604 C CA . ALA A 1 82 ? -2.395 -5.238 10.940 1.00 95.00 82 ALA A CA 1
ATOM 605 C C . ALA A 1 82 ? -2.077 -6.742 10.843 1.00 95.00 82 ALA A C 1
ATOM 607 O O . ALA A 1 82 ? -0.910 -7.100 10.723 1.00 95.00 82 ALA A O 1
ATOM 608 N N . ASP A 1 83 ? -3.097 -7.605 10.818 1.00 95.75 83 ASP A N 1
ATOM 609 C CA . ASP A 1 83 ? -2.934 -9.066 10.791 1.00 95.75 83 ASP A CA 1
ATOM 610 C C . ASP A 1 83 ? -2.345 -9.560 9.458 1.00 95.75 83 ASP A C 1
ATOM 612 O O . ASP A 1 83 ? -1.769 -10.644 9.385 1.00 95.75 83 ASP A O 1
ATOM 616 N N . PHE A 1 84 ? -2.471 -8.759 8.395 1.00 93.75 84 PHE A N 1
ATOM 617 C CA . PHE A 1 84 ? -1.931 -9.063 7.069 1.00 93.75 84 PHE A CA 1
ATOM 618 C C . PHE A 1 84 ? -0.504 -8.534 6.858 1.00 93.75 84 PHE A C 1
ATOM 620 O O . PHE A 1 84 ? 0.109 -8.811 5.825 1.00 93.75 84 PHE A O 1
ATOM 627 N N . VAL A 1 85 ? 0.041 -7.757 7.799 1.00 92.75 85 VAL A N 1
ATOM 628 C CA . VAL A 1 85 ? 1.369 -7.150 7.661 1.00 92.75 85 VAL A CA 1
ATOM 629 C C . VAL A 1 85 ? 2.441 -8.130 8.122 1.00 92.75 85 VAL A C 1
ATOM 631 O O . VAL A 1 85 ? 2.584 -8.404 9.308 1.00 92.75 85 VAL A O 1
ATOM 634 N N . GLN A 1 86 ? 3.260 -8.609 7.184 1.00 91.44 86 GLN A N 1
ATOM 635 C CA . GLN A 1 86 ? 4.429 -9.427 7.518 1.00 91.44 86 GLN A CA 1
ATOM 636 C C . GLN A 1 86 ? 5.570 -8.591 8.119 1.00 91.44 86 GLN A C 1
ATOM 638 O O . GLN A 1 86 ? 6.223 -9.012 9.070 1.00 91.44 86 GLN A O 1
ATOM 643 N N . SER A 1 87 ? 5.851 -7.419 7.545 1.00 91.94 87 SER A N 1
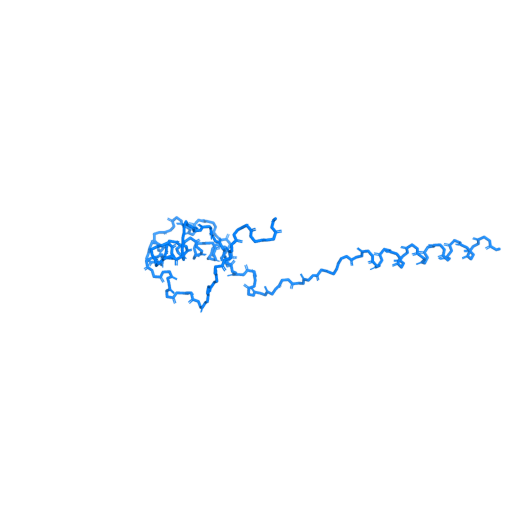ATOM 644 C CA . SER A 1 87 ? 6.884 -6.508 8.039 1.00 91.94 87 SER A CA 1
ATOM 645 C C . SER A 1 87 ? 6.584 -5.071 7.624 1.00 91.94 87 SER A C 1
ATOM 647 O O . SER A 1 87 ? 5.927 -4.829 6.612 1.00 91.94 87 SER A O 1
ATOM 649 N N . PHE A 1 88 ? 7.062 -4.109 8.410 1.00 94.06 88 PHE A N 1
ATOM 650 C CA . PHE A 1 88 ? 6.972 -2.688 8.095 1.00 94.06 88 PHE A CA 1
ATOM 651 C C . PHE A 1 88 ? 8.224 -1.963 8.583 1.00 94.06 88 PHE A C 1
ATOM 653 O O . PHE A 1 88 ? 8.912 -2.419 9.498 1.00 94.06 88 PHE A O 1
ATOM 660 N N . ARG A 1 89 ? 8.516 -0.822 7.963 1.00 93.69 89 ARG A N 1
ATOM 661 C CA . ARG A 1 89 ? 9.595 0.083 8.360 1.00 93.69 89 ARG A CA 1
ATOM 662 C C . ARG A 1 89 ? 9.106 1.516 8.238 1.00 93.69 89 ARG A C 1
ATOM 664 O O . ARG A 1 89 ? 8.303 1.822 7.359 1.00 93.69 89 ARG A O 1
ATOM 671 N N . TYR A 1 90 ? 9.598 2.373 9.121 1.00 94.88 90 TYR A N 1
ATOM 672 C CA . TYR A 1 90 ? 9.462 3.812 8.954 1.00 94.88 90 TYR A CA 1
ATOM 673 C C . TYR A 1 90 ? 10.658 4.336 8.175 1.00 94.88 90 TYR A C 1
ATOM 675 O O . TYR A 1 90 ? 11.771 3.844 8.340 1.00 94.88 90 TYR A O 1
ATOM 683 N N . HIS A 1 91 ? 10.402 5.332 7.342 1.00 92.25 91 HIS A N 1
ATOM 684 C CA . HIS A 1 91 ? 11.427 6.069 6.629 1.00 92.25 91 HIS A CA 1
ATOM 685 C C . HIS A 1 91 ? 11.143 7.551 6.834 1.00 92.25 91 HIS A C 1
ATOM 687 O O . HIS A 1 91 ? 9.983 7.970 6.732 1.00 92.25 91 HIS A O 1
ATOM 693 N N . ASP A 1 92 ? 12.174 8.316 7.182 1.00 90.50 92 ASP A N 1
ATOM 694 C CA . ASP A 1 92 ? 12.033 9.759 7.282 1.00 90.50 92 ASP A CA 1
ATOM 695 C C . ASP A 1 92 ? 11.950 10.329 5.867 1.00 90.50 92 ASP A C 1
ATOM 697 O O . ASP A 1 92 ? 12.798 10.087 5.013 1.00 90.50 92 ASP A O 1
ATOM 701 N N . ARG A 1 93 ? 10.885 11.086 5.608 1.00 86.50 93 ARG A N 1
ATOM 702 C CA . ARG A 1 93 ? 10.655 11.710 4.308 1.00 86.50 93 ARG A CA 1
ATOM 703 C C . ARG A 1 93 ? 11.754 12.718 3.954 1.00 86.50 93 ARG A C 1
ATOM 705 O O . ARG A 1 93 ? 11.922 13.007 2.774 1.00 86.50 93 ARG A O 1
ATOM 712 N N . LEU A 1 94 ? 12.435 13.282 4.950 1.00 86.94 94 LEU A N 1
ATOM 713 C CA . LEU A 1 94 ? 13.506 14.260 4.762 1.00 86.94 94 LEU A CA 1
ATOM 714 C C . LEU A 1 94 ? 14.900 13.620 4.722 1.00 86.94 94 LEU A C 1
ATOM 716 O O . LEU A 1 94 ? 15.893 14.330 4.593 1.00 86.94 94 LEU A O 1
ATOM 720 N N . GLU A 1 95 ? 14.994 12.295 4.821 1.00 84.94 95 GLU A N 1
ATOM 721 C CA . GLU A 1 95 ? 16.267 11.589 4.731 1.00 84.94 95 GLU A CA 1
ATOM 722 C C . GLU A 1 95 ? 16.862 11.724 3.319 1.00 84.94 95 GLU A C 1
ATOM 724 O O . GLU A 1 95 ? 16.238 11.345 2.328 1.00 84.94 95 GLU A O 1
ATOM 729 N N . GLY A 1 96 ? 18.081 12.264 3.223 1.00 73.25 96 GLY A N 1
ATOM 730 C CA . GLY A 1 96 ? 18.820 12.390 1.960 1.00 73.25 96 GLY A CA 1
ATOM 731 C C . GLY A 1 96 ? 18.483 13.614 1.100 1.00 73.25 96 GLY A C 1
ATOM 732 O O . GLY A 1 96 ? 18.922 13.657 -0.050 1.00 73.25 96 GLY A O 1
ATOM 733 N N . ILE A 1 97 ? 17.727 14.581 1.634 1.00 69.25 97 ILE A N 1
ATOM 734 C CA . ILE A 1 97 ? 17.468 15.892 1.007 1.00 69.25 97 ILE A CA 1
ATOM 735 C C . ILE A 1 97 ? 18.450 16.938 1.543 1.00 69.25 97 ILE A C 1
ATOM 737 O O . ILE A 1 97 ? 18.736 16.905 2.761 1.00 69.25 97 ILE A O 1
#

Radius of gyration: 23.63 Å; chains: 1; bounding box: 61×26×62 Å